Protein AF-A0A9N9HLQ8-F1 (afdb_monomer)

Radius of gyration: 20.1 Å; Cα contacts (8 Å, |Δi|>4): 44; chains: 1; bounding box: 48×65×25 Å

Mean predicted aligned error: 10.49 Å

Foldseek 3Di:
DPDALVNLLVVLQVVCCVVPVVSPDQQVVSLVSSLPPDDVQLNVQLVVVVDNGSVVSSVSSNVSVVVVVVVVVVVVVVVVVVPPPPPDDDD

Nearest PDB structures (foldseek):
  4x3x-assembly1_A  TM=7.910E-01  e=4.411E-01  Rattus norvegicus

Solvent-accessible surface area (backbone atoms only — not comparable to full-atom values): 5435 Å² total; per-residue (Å²): 132,90,77,51,66,70,58,54,53,51,51,49,53,53,50,49,32,71,77,37,74,83,57,82,66,54,52,68,55,56,43,50,63,55,46,73,80,47,58,68,71,39,40,51,56,33,63,74,65,61,55,89,41,52,67,54,38,51,50,48,34,44,51,46,53,50,51,50,52,49,54,50,49,53,53,50,53,48,58,56,65,70,68,67,79,79,80,77,78,90,128

Organism: NCBI:txid144530

Structure (mmCIF, N/CA/C/O backbone):
data_AF-A0A9N9HLQ8-F1
#
_entry.id   AF-A0A9N9HLQ8-F1
#
loop_
_atom_site.group_PDB
_atom_site.id
_atom_site.type_symbol
_atom_site.label_atom_id
_atom_site.label_alt_id
_atom_site.label_comp_id
_atom_site.label_asym_id
_atom_site.label_entity_id
_atom_site.label_seq_id
_atom_site.pdbx_PDB_ins_code
_atom_site.Cartn_x
_atom_site.Cartn_y
_atom_site.Cartn_z
_atom_site.occupancy
_atom_site.B_iso_or_equiv
_atom_site.auth_seq_id
_atom_site.auth_comp_id
_atom_site.auth_asym_id
_atom_site.auth_atom_id
_atom_site.pdbx_PDB_model_num
ATOM 1 N N . ALA A 1 1 ? -15.520 2.227 10.285 1.00 50.53 1 ALA A N 1
ATOM 2 C CA . ALA A 1 1 ? -14.289 2.468 11.062 1.00 50.53 1 ALA A CA 1
ATOM 3 C C . ALA A 1 1 ? -13.468 3.514 10.315 1.00 50.53 1 ALA A C 1
ATOM 5 O O . ALA A 1 1 ? -13.339 3.374 9.107 1.00 50.53 1 ALA A O 1
ATOM 6 N N . ASN A 1 2 ? -12.995 4.566 10.994 1.00 69.12 2 ASN A N 1
ATOM 7 C CA . ASN A 1 2 ? -12.165 5.633 10.407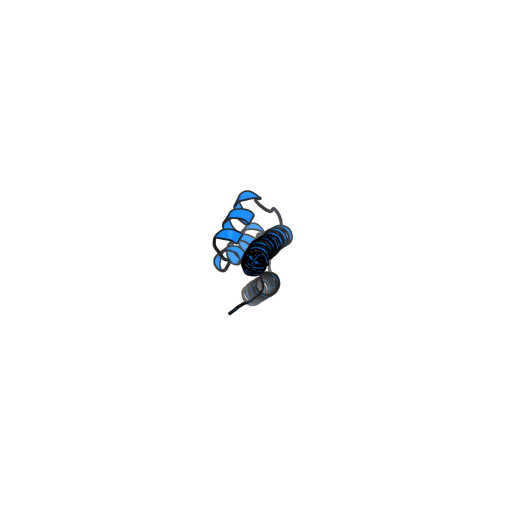 1.00 69.12 2 ASN A CA 1
ATOM 8 C C . ASN A 1 2 ? -10.676 5.301 10.594 1.00 69.12 2 ASN A C 1
ATOM 10 O O . ASN A 1 2 ? -9.967 6.004 11.310 1.00 69.12 2 ASN A O 1
ATOM 14 N N . GLU A 1 3 ? -10.220 4.187 10.028 1.00 79.38 3 GLU A N 1
ATOM 15 C CA . GLU A 1 3 ? -8.786 3.895 9.990 1.00 79.38 3 GLU A CA 1
ATOM 16 C C . GLU A 1 3 ? -8.087 4.897 9.056 1.00 79.38 3 GLU A C 1
ATOM 18 O O . GLU A 1 3 ? -8.616 5.223 7.992 1.00 79.38 3 GLU A O 1
ATOM 23 N N . SER A 1 4 ? -6.931 5.428 9.464 1.00 86.94 4 SER A N 1
ATOM 24 C CA . SER A 1 4 ? -6.146 6.339 8.626 1.00 86.94 4 SER A CA 1
ATOM 25 C C . SER A 1 4 ? -5.359 5.569 7.569 1.00 86.94 4 SER A C 1
ATOM 27 O O .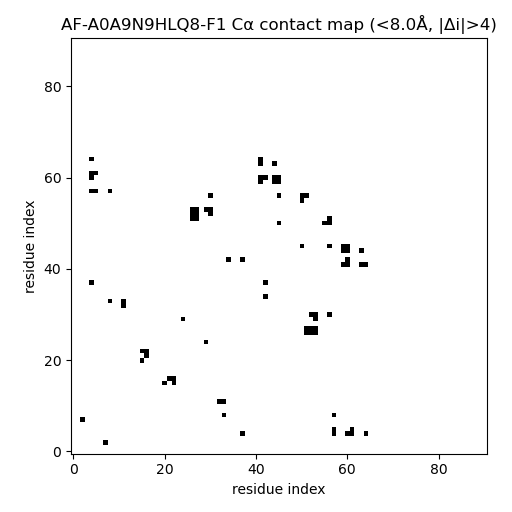 SER A 1 4 ? -4.953 4.426 7.783 1.00 86.94 4 SER A O 1
ATOM 29 N N . VAL A 1 5 ? -5.063 6.223 6.444 1.00 89.00 5 VAL A N 1
ATOM 30 C CA . VAL A 1 5 ? -4.261 5.624 5.363 1.00 89.00 5 VAL A CA 1
ATOM 31 C C . VAL A 1 5 ? -2.894 5.139 5.867 1.00 89.00 5 VAL A C 1
ATOM 33 O O . VAL A 1 5 ? -2.425 4.076 5.462 1.00 89.00 5 VAL A O 1
ATOM 36 N N . SER A 1 6 ? -2.266 5.883 6.782 1.00 88.88 6 SER A N 1
ATOM 37 C CA . SER A 1 6 ? -0.969 5.522 7.369 1.00 88.88 6 SER A CA 1
ATOM 38 C C . SER A 1 6 ? -1.026 4.250 8.218 1.00 88.88 6 SER A C 1
ATOM 40 O O . SER A 1 6 ? -0.100 3.436 8.165 1.00 88.88 6 SER A O 1
ATOM 42 N N . GLN A 1 7 ? -2.099 4.073 8.998 1.00 91.62 7 GLN A N 1
ATOM 43 C CA . GLN A 1 7 ? -2.277 2.866 9.805 1.00 91.62 7 GLN A CA 1
ATOM 44 C C . GLN A 1 7 ? -2.486 1.657 8.894 1.00 91.62 7 GLN A C 1
ATOM 46 O O . GLN A 1 7 ? -1.740 0.684 8.985 1.00 91.62 7 GLN A O 1
ATOM 51 N N . TYR A 1 8 ? -3.379 1.788 7.915 1.00 93.81 8 TYR A N 1
ATOM 52 C CA . TYR A 1 8 ? -3.646 0.732 6.948 1.00 93.81 8 TYR A CA 1
ATOM 53 C C . TYR A 1 8 ? -2.389 0.321 6.153 1.00 93.81 8 TYR A C 1
ATOM 55 O O . TYR A 1 8 ? -2.119 -0.864 5.956 1.00 93.81 8 TYR A O 1
ATOM 63 N N . ALA A 1 9 ? -1.548 1.280 5.747 1.00 92.88 9 ALA A N 1
ATOM 64 C CA . ALA A 1 9 ? -0.275 0.984 5.083 1.00 92.88 9 ALA A CA 1
ATOM 65 C C . ALA A 1 9 ? 0.679 0.150 5.963 1.00 92.88 9 ALA A C 1
ATOM 67 O O . ALA A 1 9 ? 1.363 -0.753 5.471 1.00 92.88 9 ALA A O 1
ATOM 68 N N . THR A 1 10 ? 0.713 0.438 7.267 1.00 93.06 10 THR A N 1
ATOM 69 C CA . THR A 1 10 ? 1.518 -0.306 8.250 1.00 93.06 10 THR A CA 1
ATOM 70 C C . THR A 1 10 ? 1.010 -1.737 8.407 1.00 93.06 10 THR A C 1
ATOM 72 O O . THR A 1 10 ? 1.804 -2.685 8.455 1.00 93.06 10 THR A O 1
ATOM 75 N N . ASP A 1 11 ? -0.307 -1.909 8.416 1.00 93.56 11 ASP A N 1
ATOM 76 C CA . ASP A 1 11 ? -0.958 -3.209 8.530 1.00 93.56 11 ASP A CA 1
ATOM 77 C C . ASP A 1 11 ? -0.678 -4.083 7.299 1.00 93.56 11 ASP A C 1
ATOM 79 O O . ASP A 1 11 ? -0.336 -5.259 7.444 1.00 93.56 11 ASP A O 1
ATOM 83 N N . ILE A 1 12 ? -0.694 -3.503 6.092 1.00 93.44 12 ILE A N 1
ATOM 84 C CA . ILE A 1 12 ? -0.313 -4.201 4.853 1.00 93.44 12 ILE A CA 1
ATOM 85 C C . ILE A 1 12 ? 1.154 -4.635 4.878 1.00 93.44 12 ILE A C 1
ATOM 87 O O . ILE A 1 12 ? 1.454 -5.792 4.580 1.00 93.44 12 ILE A O 1
ATOM 91 N N . CYS A 1 13 ? 2.076 -3.758 5.282 1.00 90.31 13 CYS A N 1
ATOM 92 C CA . CYS A 1 13 ? 3.486 -4.128 5.449 1.00 90.31 13 CYS A CA 1
ATOM 93 C C . CYS A 1 13 ? 3.657 -5.298 6.423 1.00 90.31 13 CYS A C 1
ATOM 95 O O . CYS A 1 13 ? 4.389 -6.248 6.138 1.00 90.31 13 CYS A O 1
ATOM 97 N N . SER A 1 14 ? 2.957 -5.239 7.556 1.00 92.44 14 SER A N 1
ATOM 98 C CA . SER A 1 14 ? 3.000 -6.275 8.586 1.00 92.44 14 SER A CA 1
ATOM 99 C C . SER A 1 1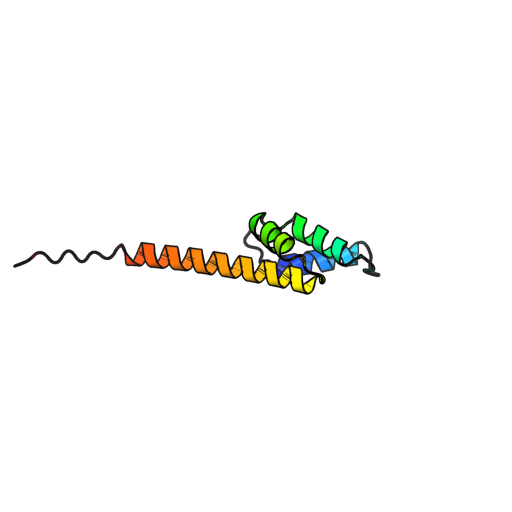4 ? 2.429 -7.598 8.079 1.00 92.44 14 SER A C 1
ATOM 101 O O . SER A 1 14 ? 2.991 -8.658 8.350 1.00 92.44 14 SER A O 1
ATOM 103 N N . LEU A 1 15 ? 1.334 -7.553 7.319 1.00 93.06 15 LEU A N 1
ATOM 104 C CA . LEU A 1 15 ? 0.717 -8.728 6.714 1.00 93.06 15 LEU A CA 1
ATOM 105 C C . LEU A 1 15 ? 1.647 -9.383 5.688 1.00 93.06 15 LEU A C 1
ATOM 107 O O . LEU A 1 15 ? 1.882 -10.587 5.759 1.00 93.06 15 LEU A O 1
ATOM 111 N N . LEU A 1 16 ? 2.219 -8.598 4.773 1.00 91.44 16 LEU A N 1
ATOM 112 C CA . LEU A 1 16 ? 3.143 -9.109 3.761 1.00 91.44 16 LEU A CA 1
ATOM 113 C C . LEU A 1 16 ? 4.376 -9.755 4.397 1.00 91.44 16 LEU A C 1
ATOM 115 O O . LEU A 1 16 ? 4.771 -10.842 3.978 1.00 91.44 16 LEU A O 1
ATOM 119 N N . HIS A 1 17 ? 4.930 -9.136 5.442 1.00 90.75 17 HIS A N 1
ATOM 120 C CA . HIS A 1 17 ? 6.051 -9.698 6.192 1.00 90.75 17 HIS A CA 1
ATOM 121 C C . HIS A 1 17 ? 5.681 -10.999 6.923 1.00 90.75 17 HIS A C 1
ATOM 123 O O . HIS A 1 17 ? 6.467 -11.937 6.935 1.00 90.75 17 HIS A O 1
ATOM 129 N N . LYS A 1 18 ? 4.468 -11.112 7.483 1.00 92.12 18 LYS A N 1
ATOM 130 C CA . LYS A 1 18 ? 3.995 -12.371 8.091 1.00 92.12 18 LYS A CA 1
ATOM 131 C C . LYS A 1 18 ? 3.868 -13.506 7.072 1.00 92.12 18 LYS A C 1
ATOM 133 O O . LYS A 1 18 ? 4.139 -14.651 7.415 1.00 92.12 18 LYS A O 1
ATOM 138 N N . ILE A 1 19 ? 3.436 -13.199 5.847 1.00 90.88 19 ILE A N 1
ATOM 139 C CA . ILE A 1 19 ? 3.274 -14.192 4.772 1.00 90.88 19 ILE A CA 1
ATOM 140 C C . ILE A 1 19 ? 4.637 -14.615 4.213 1.00 90.88 19 ILE A C 1
ATOM 142 O O . ILE A 1 19 ? 4.869 -15.797 3.977 1.00 90.88 19 ILE A O 1
ATOM 146 N N . ASN A 1 20 ? 5.535 -13.654 3.996 1.00 89.31 20 ASN A N 1
ATOM 147 C CA . ASN A 1 20 ? 6.901 -13.906 3.556 1.00 89.31 20 ASN A CA 1
ATOM 148 C C . ASN A 1 20 ? 7.862 -12.999 4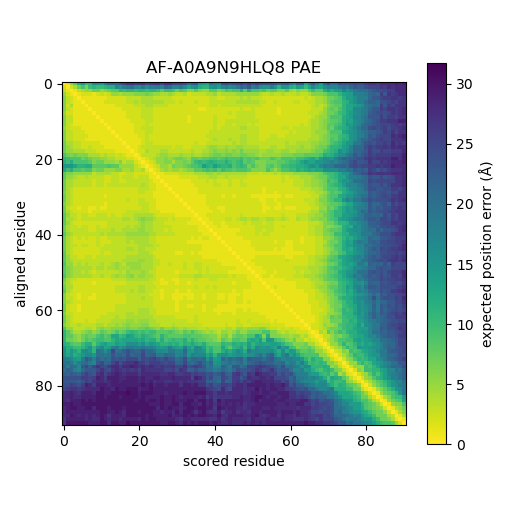.344 1.00 89.31 20 ASN A C 1
ATOM 150 O O . ASN A 1 20 ? 7.986 -11.813 4.007 1.00 89.31 20 ASN A O 1
ATOM 154 N N . PRO A 1 21 ? 8.548 -13.546 5.364 1.00 86.62 21 PRO A N 1
ATOM 155 C CA . PRO A 1 21 ? 9.459 -12.787 6.217 1.00 86.62 21 PRO A CA 1
ATOM 156 C C . PRO A 1 21 ? 10.587 -12.106 5.445 1.00 86.62 21 PRO A C 1
ATOM 158 O O . PRO A 1 21 ? 10.965 -10.984 5.784 1.00 86.62 21 PRO A O 1
ATOM 161 N N . ASP A 1 22 ? 11.052 -12.719 4.354 1.00 86.88 22 ASP A N 1
ATOM 162 C CA . ASP A 1 22 ? 12.105 -12.151 3.512 1.00 86.88 22 ASP A CA 1
ATOM 163 C C . ASP A 1 22 ? 11.626 -10.898 2.759 1.00 86.88 22 ASP A C 1
ATOM 165 O O . ASP A 1 22 ? 12.433 -10.127 2.251 1.00 86.88 22 ASP A O 1
ATOM 169 N N . ASN A 1 23 ? 10.306 -10.666 2.690 1.00 79.12 23 ASN A N 1
ATOM 170 C CA . ASN A 1 23 ? 9.656 -9.476 2.128 1.00 79.12 23 ASN A CA 1
ATOM 171 C C . ASN A 1 23 ? 10.155 -9.082 0.720 1.00 79.12 23 ASN A C 1
ATOM 173 O O . ASN A 1 23 ? 10.068 -7.915 0.308 1.00 79.12 23 ASN A O 1
ATOM 177 N N . ASN A 1 24 ? 10.614 -10.077 -0.043 1.00 85.44 24 ASN A N 1
ATOM 178 C CA . ASN A 1 24 ? 11.170 -9.956 -1.393 1.00 85.44 24 ASN A CA 1
ATOM 179 C C . ASN A 1 24 ? 10.096 -9.712 -2.468 1.00 85.44 24 ASN A C 1
ATOM 181 O O . ASN A 1 24 ? 10.279 -10.038 -3.640 1.00 85.44 24 ASN A O 1
ATOM 185 N N . TYR A 1 25 ? 8.951 -9.147 -2.085 1.00 89.44 25 TYR A N 1
ATOM 186 C CA . TYR A 1 25 ? 7.901 -8.810 -3.033 1.00 89.44 25 TYR A CA 1
ATOM 187 C C . TYR A 1 25 ? 8.330 -7.641 -3.925 1.00 89.44 25 TYR A C 1
ATOM 189 O O . TYR A 1 25 ? 8.844 -6.639 -3.409 1.00 89.44 25 TYR A O 1
ATOM 197 N N . PRO A 1 26 ? 8.043 -7.708 -5.237 1.00 93.38 26 PRO A N 1
ATOM 198 C CA . PRO A 1 26 ? 8.206 -6.571 -6.129 1.00 93.38 26 PRO A CA 1
ATOM 199 C C . PRO A 1 26 ? 7.448 -5.347 -5.612 1.00 93.38 26 PRO A C 1
ATOM 201 O O . PRO A 1 26 ? 6.337 -5.460 -5.094 1.00 93.38 26 PRO A O 1
ATOM 204 N N . THR A 1 27 ? 8.002 -4.154 -5.805 1.00 91.75 27 THR A N 1
ATOM 205 C CA . THR A 1 27 ? 7.359 -2.908 -5.362 1.00 91.75 27 THR A CA 1
ATOM 206 C C . THR A 1 27 ? 5.945 -2.748 -5.918 1.00 91.75 27 THR A C 1
ATOM 208 O O . THR A 1 27 ? 5.032 -2.405 -5.173 1.00 91.75 27 THR A O 1
ATOM 211 N N . GLN A 1 28 ? 5.745 -3.070 -7.198 1.00 92.31 28 GLN A N 1
ATOM 212 C CA . GLN A 1 28 ? 4.430 -3.012 -7.844 1.00 92.31 28 GLN A CA 1
ATOM 213 C C . GLN A 1 28 ? 3.421 -3.974 -7.207 1.00 92.31 28 GLN A C 1
ATOM 215 O O . GLN A 1 28 ? 2.244 -3.649 -7.098 1.00 92.31 28 GLN A O 1
ATOM 220 N N . TYR A 1 29 ? 3.885 -5.122 -6.703 1.00 93.75 29 TYR A N 1
ATOM 221 C CA . TYR A 1 29 ? 3.039 -6.035 -5.940 1.00 93.75 29 TYR A CA 1
ATOM 222 C C . TYR A 1 29 ? 2.611 -5.407 -4.609 1.00 93.75 29 TYR A C 1
ATOM 224 O O . TYR A 1 29 ? 1.428 -5.403 -4.288 1.00 93.75 29 TYR A O 1
ATOM 232 N N . LYS A 1 30 ? 3.545 -4.795 -3.865 1.00 93.06 30 LYS A N 1
ATOM 233 C CA . LYS A 1 30 ? 3.229 -4.102 -2.601 1.00 93.06 30 LYS A CA 1
ATOM 234 C C . LYS A 1 30 ? 2.211 -2.978 -2.816 1.00 93.06 30 LYS A C 1
ATOM 236 O O . LYS A 1 30 ? 1.258 -2.861 -2.053 1.00 93.06 30 LYS A O 1
ATOM 241 N N . ILE A 1 31 ? 2.388 -2.189 -3.879 1.00 94.50 31 ILE A N 1
ATOM 242 C CA . ILE A 1 31 ? 1.448 -1.128 -4.269 1.00 94.50 31 ILE A CA 1
ATOM 243 C C . ILE A 1 31 ? 0.080 -1.727 -4.611 1.00 94.50 31 ILE A C 1
ATOM 245 O O . ILE A 1 31 ? -0.929 -1.242 -4.107 1.00 94.50 31 ILE A O 1
ATOM 249 N N . CYS A 1 32 ? 0.036 -2.804 -5.400 1.00 94.19 32 CYS A N 1
ATOM 250 C CA . CYS A 1 32 ? -1.211 -3.480 -5.751 1.00 94.19 32 CYS A CA 1
ATOM 251 C C . CYS A 1 32 ? -1.973 -3.951 -4.504 1.00 94.19 32 CYS A C 1
ATOM 253 O O . CYS A 1 32 ? -3.142 -3.600 -4.342 1.00 94.19 32 CYS A O 1
ATOM 255 N N . GLU A 1 33 ? -1.315 -4.669 -3.589 1.00 94.56 33 GLU A N 1
ATOM 256 C CA . GLU A 1 33 ? -1.955 -5.149 -2.358 1.00 94.56 33 GLU A CA 1
ATOM 257 C C . GLU A 1 33 ? -2.469 -4.001 -1.484 1.00 94.56 33 GLU A C 1
ATOM 259 O O . GLU A 1 33 ? -3.587 -4.071 -0.979 1.00 94.56 33 GLU A O 1
ATOM 264 N N . PHE A 1 34 ? -1.709 -2.910 -1.374 1.00 95.00 34 PHE A N 1
ATOM 265 C CA . PHE A 1 34 ? -2.160 -1.707 -0.677 1.00 95.00 34 PHE A CA 1
ATOM 266 C C . PHE A 1 34 ? -3.385 -1.072 -1.338 1.00 95.00 34 PHE A C 1
ATOM 268 O O . PHE A 1 34 ? -4.329 -0.712 -0.651 1.00 95.00 34 PHE A O 1
ATOM 275 N N . THR A 1 35 ? -3.446 -0.978 -2.667 1.00 94.94 35 THR A N 1
ATOM 276 C CA . THR A 1 35 ? -4.600 -0.348 -3.334 1.00 94.94 35 THR A CA 1
ATOM 277 C C . THR A 1 35 ? -5.917 -1.116 -3.179 1.00 94.94 35 THR A C 1
ATOM 279 O O . THR A 1 35 ? -6.975 -0.499 -3.265 1.00 94.94 35 THR A O 1
ATOM 282 N N . LYS A 1 36 ? -5.890 -2.430 -2.908 1.00 93.06 36 LYS A N 1
ATOM 283 C CA . LYS A 1 36 ? -7.104 -3.269 -2.839 1.00 93.06 36 LYS A CA 1
ATOM 284 C C . LYS A 1 36 ? -8.076 -2.881 -1.725 1.00 93.06 36 LYS A C 1
ATOM 286 O O . LYS A 1 36 ? -9.276 -3.071 -1.897 1.00 93.06 36 LYS A O 1
ATOM 291 N N . GLY A 1 37 ? -7.580 -2.388 -0.591 1.00 89.25 37 GLY A N 1
ATOM 292 C CA . GLY A 1 37 ? -8.426 -1.983 0.538 1.00 89.25 37 GLY A CA 1
ATOM 293 C C . GLY A 1 37 ? -8.672 -0.479 0.632 1.00 89.25 37 GLY A C 1
ATOM 294 O O . GLY A 1 37 ? -9.362 -0.039 1.549 1.00 89.25 37 GLY A O 1
ATOM 295 N N . LEU A 1 38 ? -8.127 0.319 -0.289 1.00 91.38 38 LEU A N 1
ATOM 296 C CA . LEU A 1 38 ? -8.322 1.766 -0.282 1.00 91.38 38 LEU A CA 1
ATOM 297 C C . LEU A 1 38 ? -9.653 2.171 -0.915 1.00 91.38 38 LEU A C 1
ATOM 299 O O . LEU A 1 38 ? -10.210 1.492 -1.778 1.00 91.38 38 LEU A O 1
ATOM 303 N N . ASN A 1 39 ? -10.129 3.356 -0.530 1.00 90.12 39 ASN A N 1
ATOM 304 C CA . ASN A 1 39 ? -11.242 4.001 -1.214 1.00 90.12 39 ASN A CA 1
ATOM 305 C C . ASN A 1 39 ? -10.896 4.201 -2.709 1.00 90.12 39 ASN A C 1
ATOM 307 O O . ASN A 1 39 ? -9.792 4.673 -3.003 1.00 90.12 39 ASN A O 1
ATOM 311 N N . PRO A 1 40 ? -11.823 3.917 -3.649 1.00 90.19 40 PRO A N 1
ATOM 312 C CA . PRO A 1 40 ? -11.592 4.075 -5.087 1.00 90.19 40 PRO A CA 1
ATOM 313 C C . PRO A 1 40 ? -11.011 5.432 -5.505 1.00 90.19 40 PRO A C 1
ATOM 315 O O . PRO A 1 40 ? -10.238 5.500 -6.458 1.00 90.19 40 PRO A O 1
ATOM 318 N N . GLN A 1 41 ? -11.338 6.508 -4.784 1.00 88.44 41 GLN A N 1
ATOM 319 C CA . GLN A 1 41 ? -10.792 7.840 -5.056 1.00 88.44 41 GLN A CA 1
ATOM 320 C C . GLN A 1 41 ? -9.277 7.899 -4.825 1.00 88.44 41 GLN A C 1
ATOM 322 O O . GLN A 1 41 ? -8.554 8.453 -5.646 1.00 88.44 41 GLN A O 1
ATOM 327 N N . TYR A 1 42 ? -8.774 7.281 -3.755 1.00 92.31 42 TYR A N 1
ATOM 328 C CA . TYR A 1 42 ? -7.337 7.222 -3.472 1.00 92.31 42 TYR A CA 1
ATOM 329 C C . TYR A 1 42 ? -6.623 6.374 -4.527 1.00 92.31 42 TYR A C 1
ATOM 331 O O . TYR A 1 42 ? -5.579 6.767 -5.043 1.00 92.31 42 TYR A O 1
ATOM 339 N N . VAL A 1 43 ? -7.233 5.245 -4.904 1.00 93.12 43 VAL A N 1
ATOM 340 C CA . VAL A 1 43 ? -6.717 4.341 -5.942 1.00 93.12 43 VAL A CA 1
ATOM 341 C C . VAL A 1 43 ? -6.587 5.056 -7.286 1.00 93.12 43 VAL A C 1
ATOM 343 O O . VAL A 1 43 ? -5.571 4.902 -7.961 1.00 93.12 43 VAL A O 1
ATOM 346 N N . PHE A 1 44 ? -7.570 5.880 -7.660 1.00 92.50 44 PHE A N 1
ATOM 347 C CA . PHE A 1 44 ? -7.508 6.684 -8.880 1.00 92.50 44 PHE A CA 1
ATOM 348 C C . PHE A 1 44 ? -6.263 7.580 -8.910 1.00 92.50 44 PHE A C 1
ATOM 350 O O . PHE A 1 44 ? -5.510 7.544 -9.883 1.00 92.50 44 PHE A O 1
ATOM 357 N N . PHE A 1 45 ? -6.004 8.338 -7.839 1.00 92.06 45 PHE A N 1
ATOM 358 C CA . PHE A 1 45 ? -4.849 9.236 -7.788 1.00 92.06 45 PHE A CA 1
ATOM 359 C C . PHE A 1 45 ? -3.517 8.487 -7.742 1.00 92.06 45 PHE A C 1
ATOM 361 O O . PHE A 1 45 ? -2.570 8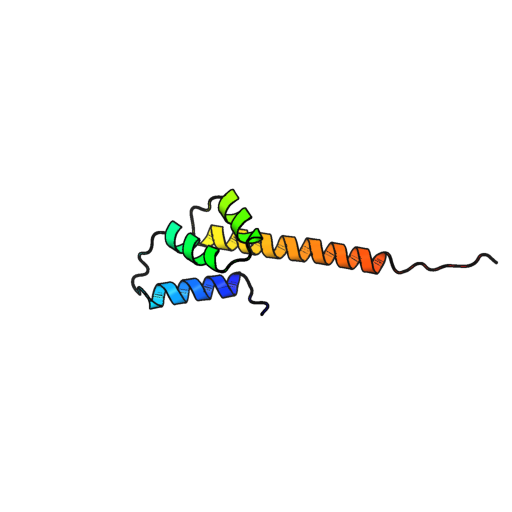.910 -8.401 1.00 92.06 45 PHE A O 1
ATOM 368 N N . ILE A 1 46 ? -3.436 7.356 -7.040 1.00 93.00 46 ILE A N 1
ATOM 369 C CA . ILE A 1 46 ? -2.239 6.503 -7.051 1.00 93.00 46 ILE A CA 1
ATOM 370 C C . ILE A 1 46 ? -1.951 6.013 -8.476 1.00 93.00 46 ILE A C 1
ATOM 372 O O . ILE A 1 46 ? -0.829 6.154 -8.958 1.00 93.00 46 ILE A O 1
ATOM 376 N N . ASN A 1 47 ? -2.963 5.499 -9.178 1.00 91.75 47 ASN A N 1
ATOM 377 C CA . ASN A 1 47 ? -2.807 4.996 -10.543 1.00 91.75 47 ASN A CA 1
ATOM 378 C C . ASN A 1 47 ? -2.454 6.106 -11.539 1.00 91.75 47 ASN A C 1
ATOM 380 O O . ASN A 1 47 ? -1.655 5.876 -12.442 1.00 91.75 47 ASN A O 1
ATOM 384 N N . LEU A 1 48 ? -3.009 7.308 -11.364 1.00 93.06 48 LEU A N 1
ATOM 385 C CA . LEU A 1 48 ? -2.692 8.470 -12.194 1.00 93.06 48 LEU A CA 1
ATOM 386 C C . LEU A 1 48 ? -1.206 8.849 -12.101 1.00 93.06 48 LEU A C 1
ATOM 388 O O . LEU A 1 48 ? -0.587 9.155 -13.117 1.00 93.06 48 LEU A O 1
ATOM 392 N N . HIS A 1 49 ? -0.637 8.811 -10.894 1.00 90.50 49 HIS A N 1
ATOM 393 C CA . HIS A 1 49 ? 0.743 9.233 -10.636 1.00 90.50 49 HIS A CA 1
ATOM 394 C C . HIS A 1 49 ? 1.784 8.120 -10.824 1.00 90.50 49 HIS A C 1
ATOM 396 O O . HIS A 1 49 ? 2.975 8.418 -10.811 1.00 90.50 49 HIS A O 1
ATOM 402 N N . GLN A 1 50 ? 1.357 6.861 -10.982 1.00 92.56 50 GLN A N 1
ATOM 403 C CA . GLN A 1 50 ? 2.215 5.693 -11.235 1.00 92.56 50 GLN A CA 1
ATOM 404 C C . GLN A 1 50 ? 3.483 5.654 -10.351 1.00 92.56 50 GLN A C 1
ATOM 406 O O . GLN A 1 50 ? 4.607 5.704 -10.855 1.00 92.56 50 GLN A O 1
ATOM 411 N N . PRO A 1 51 ? 3.342 5.596 -9.015 1.00 92.94 51 PRO A N 1
ATOM 412 C CA . PRO A 1 51 ? 4.481 5.678 -8.113 1.00 92.94 51 PRO A CA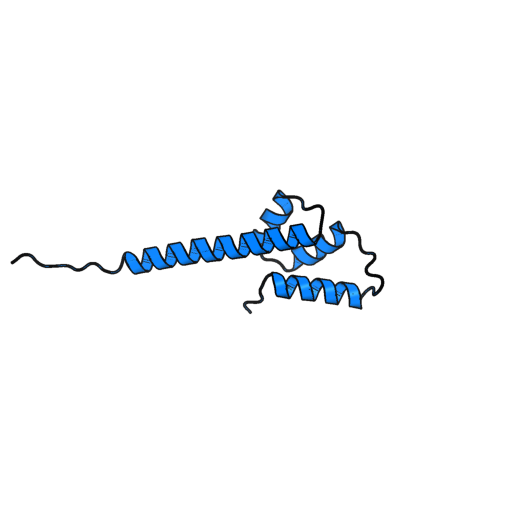 1
ATOM 413 C C . PRO A 1 51 ? 5.447 4.498 -8.286 1.00 92.94 51 PRO A C 1
ATOM 415 O O . PRO A 1 51 ? 5.064 3.331 -8.278 1.00 92.94 51 PRO A O 1
ATOM 418 N N . GLU A 1 52 ? 6.741 4.808 -8.357 1.00 92.88 52 GLU A N 1
ATOM 419 C CA . GLU A 1 52 ? 7.812 3.805 -8.471 1.00 92.88 52 GLU A CA 1
ATOM 420 C C . GLU A 1 52 ? 8.188 3.156 -7.133 1.00 92.88 52 GLU A C 1
ATOM 422 O O . GLU A 1 52 ? 8.901 2.154 -7.100 1.00 92.88 52 GLU A O 1
ATOM 427 N N . THR A 1 53 ? 7.745 3.737 -6.014 1.00 93.25 53 THR A N 1
ATOM 428 C CA . THR A 1 53 ? 8.041 3.243 -4.667 1.00 93.25 53 THR A CA 1
ATOM 429 C C . THR A 1 53 ? 6.771 3.093 -3.850 1.00 93.25 53 THR A C 1
ATOM 431 O O . THR A 1 53 ? 5.813 3.853 -4.000 1.00 93.25 53 THR A O 1
ATOM 434 N N . PHE A 1 54 ? 6.788 2.135 -2.924 1.00 92.00 54 PHE A N 1
ATOM 435 C CA . PHE A 1 54 ? 5.681 1.936 -1.994 1.00 92.00 54 PHE A CA 1
ATOM 436 C C . PHE A 1 54 ? 5.424 3.184 -1.132 1.00 92.00 54 PHE A C 1
ATOM 438 O O . PHE A 1 54 ? 4.283 3.598 -0.963 1.00 92.00 54 PHE A O 1
ATOM 445 N N . GLY A 1 55 ? 6.492 3.851 -0.675 1.00 91.75 55 GLY A N 1
ATOM 446 C CA . GLY A 1 55 ? 6.393 5.107 0.074 1.00 91.75 55 GLY A CA 1
ATOM 447 C C . GLY A 1 55 ? 5.709 6.228 -0.714 1.00 91.75 55 GLY A C 1
ATOM 448 O O . GLY A 1 55 ? 4.838 6.896 -0.170 1.00 91.75 55 GLY A O 1
ATOM 449 N N . LYS A 1 56 ? 6.024 6.386 -2.010 1.00 93.62 56 LYS A N 1
ATOM 450 C CA . LYS A 1 56 ? 5.348 7.373 -2.872 1.00 93.62 56 LYS A CA 1
ATOM 451 C C . LYS A 1 56 ? 3.848 7.078 -2.995 1.00 93.62 56 LYS A C 1
ATOM 453 O O . LYS A 1 56 ? 3.049 8.005 -2.924 1.00 93.62 56 LYS A O 1
ATOM 458 N N . ALA A 1 57 ? 3.459 5.807 -3.132 1.00 93.75 57 ALA A N 1
ATOM 459 C CA . ALA A 1 57 ? 2.047 5.420 -3.179 1.00 93.75 57 ALA A CA 1
ATOM 460 C C . ALA A 1 57 ? 1.298 5.784 -1.885 1.00 93.75 57 ALA A C 1
ATOM 462 O O . ALA A 1 57 ? 0.181 6.295 -1.947 1.00 93.75 57 ALA A O 1
ATOM 463 N N . ILE A 1 58 ? 1.930 5.577 -0.723 1.00 93.94 58 ILE A N 1
ATOM 464 C CA . ILE A 1 58 ? 1.376 5.979 0.577 1.00 93.94 58 ILE A CA 1
ATOM 465 C C . ILE A 1 58 ? 1.221 7.502 0.653 1.00 93.94 58 ILE A C 1
ATOM 467 O O . ILE A 1 58 ? 0.155 7.980 1.033 1.00 93.94 58 ILE A O 1
ATOM 471 N N . SER A 1 59 ? 2.247 8.268 0.265 1.00 93.81 59 SER A N 1
ATOM 472 C CA . SER A 1 59 ? 2.192 9.736 0.278 1.00 93.81 59 SER A CA 1
ATOM 473 C C . SER A 1 59 ? 1.037 10.275 -0.565 1.00 93.81 59 SER A C 1
ATOM 475 O O . SER A 1 59 ? 0.251 11.068 -0.058 1.00 93.81 59 SER A O 1
ATOM 477 N N . ILE A 1 60 ? 0.858 9.775 -1.794 1.00 92.56 60 ILE A N 1
ATOM 478 C CA . ILE A 1 60 ? -0.256 10.178 -2.671 1.00 92.56 60 ILE A CA 1
ATOM 479 C C . ILE A 1 60 ? -1.609 9.889 -2.006 1.00 92.56 60 ILE A C 1
ATOM 481 O O . ILE A 1 60 ? -2.517 10.720 -2.040 1.00 92.56 60 ILE A O 1
ATOM 485 N N . ALA A 1 61 ? -1.755 8.722 -1.375 1.00 92.50 61 ALA A N 1
ATOM 486 C CA . ALA A 1 61 ? -2.984 8.346 -0.684 1.00 92.50 61 ALA A CA 1
ATOM 487 C C . ALA A 1 61 ? -3.285 9.268 0.517 1.00 92.50 61 ALA A C 1
ATOM 489 O O . ALA A 1 61 ? -4.428 9.693 0.687 1.00 92.50 61 ALA A O 1
ATOM 490 N N . ILE A 1 62 ? -2.267 9.621 1.311 1.00 90.69 62 ILE A N 1
ATOM 491 C CA . ILE A 1 62 ? -2.382 10.544 2.456 1.00 90.69 62 ILE A CA 1
ATOM 492 C C . ILE A 1 62 ? -2.704 11.969 1.993 1.00 90.69 62 ILE A C 1
ATOM 494 O O . ILE A 1 62 ? -3.563 12.632 2.578 1.00 90.69 62 ILE A O 1
ATOM 498 N N . GLU A 1 63 ? -2.033 12.453 0.948 1.00 90.25 63 GLU A N 1
ATOM 499 C CA . GLU A 1 63 ? -2.295 13.768 0.355 1.00 90.25 63 GLU A CA 1
ATOM 500 C C . GLU A 1 63 ? -3.730 13.851 -0.155 1.00 90.25 63 GLU A C 1
ATOM 502 O O . GLU A 1 63 ? -4.433 14.825 0.114 1.00 90.25 63 GLU A O 1
ATOM 507 N N . THR A 1 64 ? -4.199 12.788 -0.807 1.00 88.81 64 THR A N 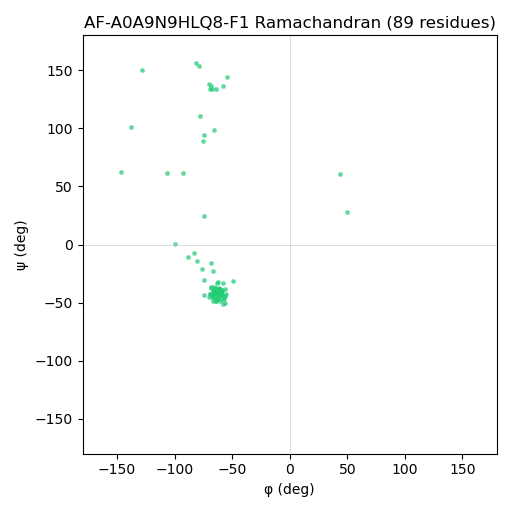1
ATOM 508 C CA . THR A 1 64 ? -5.577 12.685 -1.283 1.00 88.81 64 THR A CA 1
ATOM 509 C C . THR A 1 64 ? -6.565 12.691 -0.111 1.00 88.81 64 THR A C 1
ATOM 511 O O . THR A 1 64 ? -7.508 13.482 -0.109 1.00 88.81 64 THR A O 1
ATOM 514 N N . GLU A 1 65 ? -6.336 11.875 0.925 1.00 86.12 65 GLU A N 1
ATOM 515 C CA . GLU A 1 65 ? -7.157 11.855 2.144 1.00 86.12 65 GLU A CA 1
ATOM 516 C C . GLU A 1 65 ? -7.231 13.246 2.804 1.00 86.12 65 GLU A C 1
ATOM 518 O O . GLU A 1 65 ? -8.308 13.708 3.191 1.00 86.12 65 GLU A O 1
ATOM 523 N N . THR A 1 66 ? -6.095 13.936 2.905 1.00 83.44 66 THR A N 1
ATOM 524 C CA . THR A 1 66 ? -5.994 15.270 3.513 1.00 83.44 66 THR A CA 1
ATOM 525 C C . THR A 1 66 ? -6.684 16.330 2.657 1.00 83.44 66 THR A C 1
ATOM 527 O O . THR A 1 66 ? -7.424 17.163 3.187 1.00 83.44 66 THR A O 1
ATOM 530 N N . GLY A 1 67 ? -6.501 16.280 1.336 1.00 76.44 67 GLY A N 1
ATOM 531 C CA . GLY A 1 67 ? -7.156 17.169 0.379 1.00 76.44 67 GLY A CA 1
ATOM 532 C C . GLY A 1 67 ? -8.677 17.069 0.463 1.00 76.44 67 GLY A C 1
ATOM 533 O O . GLY A 1 67 ? -9.353 18.086 0.613 1.00 76.44 67 GLY A O 1
ATOM 534 N N . PHE A 1 68 ? -9.226 15.850 0.487 1.00 68.94 68 PHE A N 1
ATOM 535 C CA . PHE A 1 68 ? -10.669 15.645 0.642 1.00 68.94 68 PHE A CA 1
ATOM 536 C C . PHE A 1 68 ? -11.197 16.121 1.994 1.00 68.94 68 PHE A C 1
ATOM 538 O O . PHE A 1 68 ? -12.215 16.815 2.032 1.00 68.94 68 PHE A O 1
ATOM 545 N N . LYS A 1 69 ? -10.507 15.809 3.099 1.00 68.56 69 LYS A N 1
ATOM 546 C CA . LYS A 1 69 ? -10.888 16.312 4.431 1.00 68.56 69 LYS A CA 1
ATOM 547 C C . LYS A 1 69 ? -10.887 17.840 4.469 1.00 68.56 69 LYS A C 1
ATOM 549 O O . LYS A 1 69 ? -11.800 18.427 5.037 1.00 68.56 69 LYS A O 1
ATOM 554 N N . THR A 1 70 ? -9.919 18.488 3.823 1.00 61.91 70 THR A N 1
ATOM 555 C CA . THR A 1 70 ? -9.817 19.954 3.774 1.00 61.91 70 THR A CA 1
ATOM 556 C C . THR A 1 70 ? -10.923 20.574 2.919 1.00 61.91 70 THR A C 1
ATOM 558 O O . THR A 1 70 ? -11.570 21.516 3.366 1.00 61.91 70 THR A O 1
ATOM 561 N N . THR A 1 71 ? -11.215 20.032 1.732 1.00 59.56 71 THR A N 1
ATOM 562 C CA . THR A 1 71 ? -12.306 20.52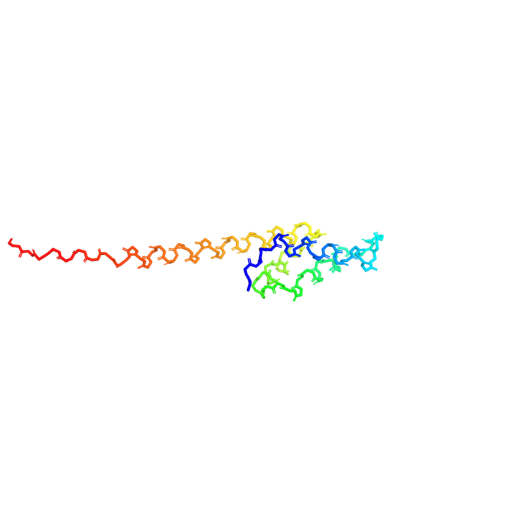9 0.872 1.00 59.56 71 THR A CA 1
ATOM 563 C C . THR A 1 71 ? -13.681 20.312 1.505 1.00 59.56 71 THR A C 1
ATOM 565 O O . THR A 1 71 ? -14.520 21.213 1.467 1.00 59.56 71 THR A O 1
ATOM 568 N N . TYR A 1 72 ? -13.918 19.154 2.129 1.00 56.09 72 TYR A N 1
ATOM 569 C CA . TYR A 1 72 ? -15.176 18.872 2.823 1.00 56.09 72 TYR A CA 1
ATOM 570 C C . TYR A 1 72 ? -15.343 19.749 4.068 1.00 56.09 72 TYR A C 1
ATOM 572 O O . TYR A 1 72 ? -16.399 20.351 4.247 1.00 56.09 72 TYR A O 1
ATOM 580 N N . ASN A 1 73 ? -14.290 19.903 4.879 1.00 54.09 73 ASN A N 1
ATOM 581 C CA . ASN A 1 73 ? -14.323 20.803 6.029 1.00 54.09 73 ASN A CA 1
ATOM 582 C C . ASN A 1 73 ? -14.535 22.253 5.592 1.00 54.09 73 ASN A C 1
ATOM 584 O O . ASN A 1 73 ? -15.410 22.901 6.142 1.00 54.09 73 ASN A O 1
ATOM 588 N N . ASN A 1 74 ? -13.847 22.747 4.557 1.00 52.12 74 ASN A N 1
ATOM 589 C CA . ASN A 1 74 ? -14.075 24.101 4.039 1.00 52.12 74 ASN A CA 1
ATOM 590 C C . ASN A 1 74 ? -15.504 24.299 3.515 1.00 52.12 74 ASN A C 1
ATOM 592 O O . ASN A 1 74 ? -16.090 25.358 3.732 1.00 52.12 74 ASN A O 1
ATOM 596 N N . SER A 1 75 ? -16.088 23.282 2.876 1.00 49.12 75 SER A N 1
ATOM 597 C CA . SER A 1 75 ? -17.480 23.324 2.406 1.00 49.12 75 SER A CA 1
ATOM 598 C C . SER A 1 75 ? -18.479 23.326 3.569 1.00 49.12 75 SER A C 1
ATOM 600 O O . SER A 1 75 ? -19.485 24.031 3.512 1.00 49.12 75 SER A O 1
ATOM 602 N N . PHE A 1 76 ? -18.190 22.592 4.649 1.00 45.88 76 PHE A N 1
ATOM 603 C CA . PHE A 1 76 ? -19.006 22.582 5.864 1.00 45.88 76 PHE A CA 1
ATOM 604 C C . PHE A 1 76 ? -18.913 23.913 6.623 1.00 45.88 76 PHE A C 1
ATOM 606 O O . PHE A 1 76 ? -19.941 24.454 7.020 1.00 45.88 76 PHE A O 1
ATOM 613 N N . THR A 1 77 ? -17.714 24.494 6.747 1.00 44.69 77 THR A N 1
ATOM 614 C CA . THR A 1 77 ? -17.518 25.804 7.386 1.00 44.69 77 THR A CA 1
ATOM 615 C C . THR A 1 77 ? -18.184 26.926 6.592 1.00 44.69 77 THR A C 1
ATOM 617 O O . THR A 1 77 ? -18.785 27.814 7.194 1.00 44.69 77 THR A O 1
ATOM 620 N N . LEU A 1 78 ? -18.141 26.897 5.251 1.00 43.72 78 LEU A N 1
ATOM 621 C CA . LEU A 1 78 ? -18.916 27.833 4.427 1.00 43.72 78 LEU A CA 1
ATOM 622 C C . LEU A 1 78 ? -20.422 27.647 4.651 1.00 43.72 78 LEU A C 1
ATOM 624 O O . LEU A 1 78 ? -21.126 28.628 4.875 1.00 43.72 78 LEU A O 1
ATOM 628 N N . ALA A 1 79 ? -20.919 26.407 4.656 1.00 46.03 79 ALA A N 1
ATOM 629 C CA . ALA A 1 79 ? -22.336 26.124 4.877 1.00 46.03 79 ALA A CA 1
ATOM 630 C C . ALA A 1 79 ? -22.826 26.591 6.262 1.00 46.03 79 ALA A C 1
ATOM 632 O O . ALA A 1 79 ? -23.910 27.158 6.352 1.00 46.03 79 ALA A O 1
ATOM 633 N N . THR A 1 80 ? -22.026 26.454 7.326 1.00 44.78 80 THR A N 1
ATOM 634 C CA . THR A 1 80 ? -22.372 26.988 8.658 1.00 44.78 80 THR A CA 1
ATOM 635 C C . THR A 1 80 ? -22.215 28.506 8.753 1.00 44.78 80 THR A C 1
ATOM 637 O O . THR A 1 80 ? -22.970 29.147 9.474 1.00 44.78 80 THR A O 1
ATOM 640 N N . SER A 1 81 ? -21.281 29.101 8.001 1.00 42.91 81 SER A N 1
ATOM 641 C CA . SER A 1 81 ? -21.085 30.562 7.957 1.00 42.91 81 SER A CA 1
ATOM 642 C C . SER A 1 81 ? -22.157 31.278 7.126 1.00 42.91 81 SER A C 1
ATOM 644 O O . SER A 1 81 ? -22.393 32.466 7.316 1.00 42.91 81 SER A O 1
ATOM 646 N N . THR A 1 82 ? -22.841 30.559 6.228 1.00 40.72 82 THR A N 1
ATOM 647 C CA . THR A 1 82 ? -23.975 31.086 5.446 1.00 40.72 82 THR A CA 1
ATOM 648 C C . THR A 1 82 ? -25.296 31.027 6.234 1.00 40.72 82 THR A C 1
ATOM 650 O O . THR A 1 82 ? -26.294 31.595 5.805 1.00 40.72 82 THR A O 1
ATOM 653 N N . ILE A 1 83 ? -25.320 30.394 7.416 1.00 44.25 83 ILE A N 1
ATOM 654 C CA . ILE A 1 83 ? -26.473 30.378 8.334 1.00 44.25 83 ILE A CA 1
ATOM 655 C C . ILE A 1 83 ? -26.158 31.282 9.533 1.00 44.25 83 ILE A C 1
ATOM 657 O O . ILE A 1 83 ? -26.055 30.864 10.681 1.00 44.25 83 ILE A O 1
ATOM 661 N N . SER A 1 84 ? -25.948 32.562 9.256 1.00 42.59 84 SER A N 1
ATOM 662 C CA . SER A 1 84 ? -26.009 33.644 10.243 1.00 42.59 84 SER A CA 1
ATOM 663 C C . SER A 1 84 ? -26.536 34.884 9.533 1.00 42.59 84 SER A C 1
ATOM 665 O O . SER A 1 84 ? -25.856 35.893 9.384 1.00 42.59 84 SER A O 1
ATOM 667 N N . TYR A 1 85 ? -27.767 34.780 9.030 1.00 36.16 85 TYR A N 1
ATOM 668 C CA . TYR A 1 85 ? -28.543 35.947 8.635 1.00 36.16 85 TYR A CA 1
ATOM 669 C C . TYR A 1 85 ? -29.034 36.639 9.909 1.00 36.16 85 TYR A C 1
ATOM 671 O O . TYR A 1 85 ? -30.074 36.280 10.460 1.00 36.16 85 TYR A O 1
ATOM 679 N N . ASN A 1 86 ? -28.284 37.637 10.378 1.00 39.06 86 ASN A N 1
ATOM 680 C CA . ASN A 1 86 ? -28.866 38.696 11.193 1.00 39.06 86 ASN A CA 1
ATOM 681 C 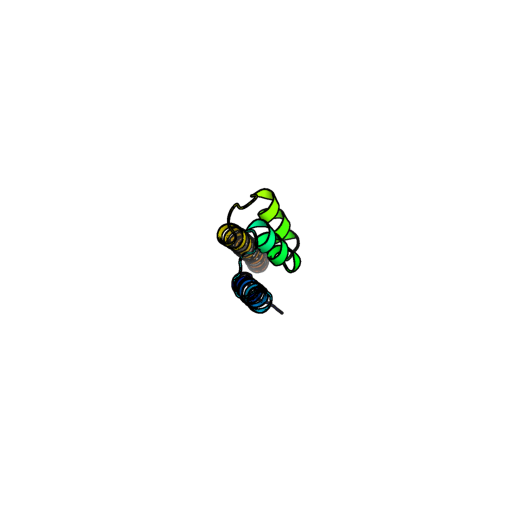C . ASN A 1 86 ? -29.842 39.466 10.296 1.00 39.06 86 ASN A C 1
ATOM 683 O O . ASN A 1 86 ? -29.438 40.306 9.495 1.00 39.06 86 ASN A O 1
ATOM 687 N N . TYR A 1 87 ? -31.129 39.150 10.403 1.00 38.12 87 TYR A N 1
ATOM 688 C CA . TYR A 1 87 ? -32.179 40.048 9.944 1.00 38.12 87 TYR A CA 1
ATOM 689 C C . TYR A 1 87 ? -32.292 41.181 10.968 1.00 38.12 87 TYR A C 1
ATOM 691 O O . TYR A 1 87 ? -33.047 41.074 11.932 1.00 38.12 87 TYR A O 1
ATOM 699 N N . GLU A 1 88 ? -31.530 42.258 10.785 1.00 43.19 88 GLU A N 1
ATOM 700 C CA . GLU A 1 88 ? -31.857 43.526 11.436 1.00 43.19 88 GLU A CA 1
ATOM 701 C C . GLU A 1 88 ? -32.998 44.181 10.648 1.00 43.19 88 GLU A C 1
ATOM 703 O O . GLU A 1 88 ? -32.848 44.573 9.490 1.00 43.19 88 GLU A O 1
ATOM 708 N N . LEU A 1 89 ? -34.180 44.221 11.266 1.00 35.75 89 LEU A N 1
ATOM 709 C CA . LEU A 1 89 ? -35.328 44.985 10.782 1.00 35.75 89 LEU A CA 1
ATOM 710 C C . LEU A 1 89 ? -35.010 46.488 10.889 1.00 35.75 89 LEU A C 1
ATOM 712 O O . LEU A 1 89 ? -34.537 46.914 11.945 1.00 35.75 89 LEU A O 1
ATOM 716 N N . PRO A 1 90 ? -35.281 47.300 9.852 1.00 41.12 90 PRO A N 1
ATOM 717 C CA . PRO A 1 90 ? -35.079 48.742 9.929 1.00 41.12 90 PRO A CA 1
ATOM 718 C C . PRO A 1 90 ? -36.095 49.372 10.893 1.00 41.12 90 PRO A C 1
ATOM 720 O O . PRO A 1 90 ? -37.289 49.068 10.815 1.00 41.12 90 PRO A O 1
ATOM 723 N N . ILE A 1 91 ? -35.612 50.250 11.777 1.00 46.22 91 ILE A N 1
ATOM 724 C CA . ILE A 1 91 ? -36.425 51.181 12.577 1.00 46.22 91 ILE A CA 1
ATOM 725 C C . ILE A 1 91 ? -36.296 52.572 11.964 1.00 46.22 91 ILE A C 1
ATOM 727 O O . ILE A 1 91 ? -35.143 52.952 11.652 1.00 46.22 91 ILE A O 1
#

pLDDT: mean 78.85, std 20.03, range [35.75, 95.0]

Secondary structure (DSSP, 8-state):
----HHHHHHHHHHHHHHH-TT----HHHHHHHHHTTS-HHHHHHHHHH--SSHHHHHHHHHHHHHHHHHHHHHHHHHHHHTS--------

Sequence (91 aa):
ANESVSQYATDICSLLHKINPDNNYPTQYKICEFTKGLNPQYVFFINLHQPETFGKAISIAIETETGFKTTYNNSFTLATSTISYNYELPI